Protein AF-A0A934D3Z7-F1 (afdb_monomer_lite)

Sequence (63 aa):
MRIRLRVVVLDVRSGRWRTFSPEPIDDARASSMLTRESSDRGQVERLMDAAIPAAIEASTREQ

Radius of gyration: 14.77 Å; chains: 1; bounding box: 39×20×34 Å

Secondary structure (DSSP, 8-state):
-B----EEEE-TTT--EEEE-PPP-B--S---TTTHHHHHHHHHHHHHHHHHHHHHHHHHTT-

Structure (mmCIF, N/CA/C/O backbone):
data_AF-A0A934D3Z7-F1
#
_entry.id   AF-A0A934D3Z7-F1
#
loop_
_atom_site.group_PDB
_atom_site.id
_atom_site.type_symbol
_atom_site.label_atom_id
_atom_site.label_alt_id
_atom_site.label_comp_id
_atom_site.label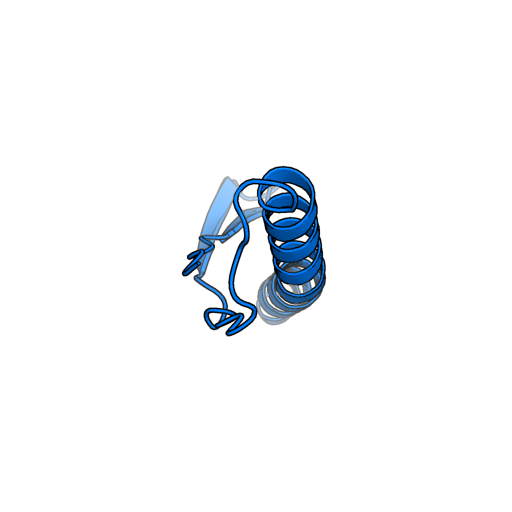_asym_id
_atom_site.label_entity_id
_atom_site.label_seq_id
_atom_site.pdbx_PDB_ins_code
_atom_site.Cartn_x
_atom_site.Cartn_y
_atom_site.Cartn_z
_atom_site.occupancy
_atom_site.B_iso_or_equiv
_atom_site.auth_seq_id
_atom_site.auth_comp_id
_atom_site.auth_asym_id
_atom_site.auth_atom_id
_atom_site.pdbx_PDB_model_num
ATOM 1 N N . MET A 1 1 ? 17.197 -0.836 -9.221 1.00 59.25 1 MET A N 1
ATOM 2 C CA . MET A 1 1 ? 17.349 -0.684 -7.749 1.00 59.25 1 MET A CA 1
ATOM 3 C C . MET A 1 1 ? 16.290 -1.559 -7.078 1.00 59.25 1 MET A C 1
ATOM 5 O O . MET A 1 1 ? 15.233 -1.696 -7.674 1.00 59.25 1 MET A O 1
ATOM 9 N N . ARG A 1 2 ? 16.538 -2.184 -5.911 1.00 68.25 2 ARG A N 1
ATOM 10 C CA . ARG A 1 2 ? 15.532 -3.034 -5.230 1.00 68.25 2 ARG A CA 1
ATOM 11 C C . ARG A 1 2 ? 14.975 -2.327 -3.995 1.00 68.25 2 ARG A C 1
ATOM 13 O O . ARG A 1 2 ? 15.601 -2.360 -2.938 1.00 68.25 2 ARG A O 1
ATOM 20 N N . ILE A 1 3 ? 13.812 -1.692 -4.133 1.00 69.94 3 ILE A N 1
ATOM 21 C CA . ILE A 1 3 ? 13.100 -1.057 -3.017 1.00 69.94 3 ILE A CA 1
ATOM 22 C C . ILE A 1 3 ? 12.196 -2.104 -2.361 1.00 69.94 3 ILE A C 1
ATOM 24 O O . ILE A 1 3 ? 11.465 -2.823 -3.038 1.00 69.94 3 ILE A O 1
ATOM 28 N N . ARG A 1 4 ? 12.259 -2.210 -1.031 1.00 74.94 4 ARG A N 1
ATOM 29 C CA . ARG A 1 4 ? 11.343 -3.040 -0.238 1.00 74.94 4 ARG A CA 1
ATOM 30 C C . ARG A 1 4 ? 10.452 -2.122 0.587 1.00 74.94 4 ARG A C 1
ATOM 32 O O . ARG A 1 4 ? 10.970 -1.316 1.355 1.00 74.94 4 ARG A O 1
ATOM 39 N N . LEU A 1 5 ? 9.137 -2.253 0.435 1.00 75.00 5 LEU A N 1
ATOM 40 C CA . LEU A 1 5 ? 8.157 -1.480 1.194 1.00 75.00 5 LEU A CA 1
ATOM 41 C C . LEU A 1 5 ? 7.631 -2.311 2.372 1.00 75.00 5 LEU A C 1
ATOM 43 O O . LEU A 1 5 ? 7.335 -3.495 2.217 1.00 75.00 5 LEU A O 1
ATOM 47 N N . ARG A 1 6 ? 7.489 -1.684 3.543 1.00 82.88 6 ARG A N 1
ATOM 48 C CA . ARG A 1 6 ? 6.746 -2.235 4.682 1.00 82.88 6 ARG A CA 1
ATOM 49 C C . ARG A 1 6 ? 5.622 -1.271 5.028 1.00 82.88 6 ARG A C 1
ATOM 51 O O . ARG A 1 6 ? 5.881 -0.101 5.289 1.00 82.88 6 ARG A O 1
ATOM 58 N N . VAL A 1 7 ? 4.393 -1.769 5.026 1.00 82.56 7 VAL A N 1
ATOM 59 C CA . VAL A 1 7 ? 3.182 -0.988 5.278 1.00 82.56 7 VAL A CA 1
ATOM 60 C C . VAL A 1 7 ? 2.666 -1.313 6.673 1.00 82.56 7 VAL A C 1
ATOM 62 O O . VAL A 1 7 ? 2.653 -2.476 7.085 1.00 82.56 7 VAL A O 1
ATOM 65 N N . VAL A 1 8 ? 2.240 -0.284 7.402 1.00 86.31 8 VAL A N 1
ATOM 66 C CA . VAL A 1 8 ? 1.564 -0.416 8.696 1.00 86.31 8 VAL A CA 1
ATOM 67 C C . VAL A 1 8 ? 0.150 0.124 8.528 1.00 86.31 8 VAL A C 1
ATOM 69 O O . VAL A 1 8 ? -0.029 1.253 8.081 1.00 86.31 8 VAL A O 1
ATOM 72 N N . VAL A 1 9 ? -0.850 -0.678 8.884 1.00 83.94 9 VAL A N 1
ATOM 73 C CA . VAL A 1 9 ? -2.250 -0.244 8.949 1.00 83.94 9 VAL A CA 1
ATOM 74 C C . VAL A 1 9 ? -2.592 -0.037 10.413 1.00 83.94 9 VAL A C 1
ATOM 76 O O . VAL A 1 9 ? -2.433 -0.970 11.201 1.00 83.94 9 VAL A O 1
ATOM 79 N N . LEU A 1 10 ? -3.030 1.172 10.764 1.00 86.38 10 LEU A N 1
ATOM 80 C CA . LEU A 1 10 ? -3.445 1.535 12.115 1.00 86.38 10 LEU A CA 1
ATOM 81 C C . LEU A 1 10 ? -4.939 1.849 12.121 1.00 86.38 10 LEU A C 1
ATOM 83 O O . LEU A 1 10 ? -5.389 2.771 11.442 1.00 86.38 10 LEU A O 1
ATOM 87 N N . ASP A 1 11 ? -5.690 1.102 12.917 1.00 85.50 11 ASP A N 1
ATOM 88 C CA . ASP A 1 11 ? -7.055 1.449 13.275 1.00 85.50 11 ASP A CA 1
ATOM 89 C C . ASP A 1 11 ? -7.013 2.397 14.482 1.00 85.50 11 ASP A C 1
ATOM 91 O O . ASP A 1 11 ? -6.658 2.011 15.598 1.00 85.50 11 ASP A O 1
ATOM 95 N N . VAL A 1 12 ? -7.357 3.664 14.249 1.00 87.81 12 VAL A N 1
ATOM 96 C CA . VA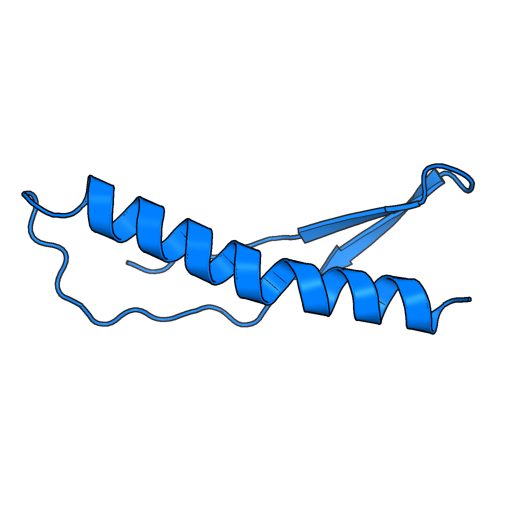L A 1 12 ? -7.272 4.727 15.266 1.00 87.81 12 VAL A CA 1
ATOM 97 C C . VAL A 1 12 ? -8.306 4.539 16.380 1.00 87.81 12 VAL A C 1
ATOM 99 O O . VAL A 1 12 ? -8.075 4.952 17.513 1.00 87.81 12 VAL A O 1
ATOM 102 N N . ARG A 1 13 ? -9.445 3.905 16.084 1.00 87.19 13 ARG A N 1
ATOM 103 C CA . ARG A 1 13 ? -10.549 3.744 17.036 1.00 87.19 13 ARG A CA 1
ATOM 104 C C . ARG A 1 13 ? -10.257 2.658 18.070 1.00 87.19 13 ARG A C 1
ATOM 106 O O . ARG A 1 13 ? -10.583 2.825 19.239 1.00 87.19 13 ARG A O 1
ATOM 113 N N . SER A 1 14 ? -9.690 1.542 17.629 1.00 87.25 14 SER A N 1
ATOM 114 C CA . SER A 1 14 ? -9.396 0.361 18.446 1.00 87.25 14 SER A CA 1
ATOM 115 C C . SER A 1 14 ? -7.948 0.310 18.935 1.00 87.25 14 SER A C 1
ATOM 117 O O . SER A 1 14 ? -7.635 -0.487 19.816 1.00 87.25 14 SER A O 1
ATOM 119 N N . GLY A 1 15 ? -7.054 1.115 18.351 1.00 88.12 15 GLY A N 1
ATOM 120 C CA . GLY A 1 15 ? -5.614 1.048 18.605 1.00 88.12 15 GLY A CA 1
ATOM 121 C C . GLY A 1 15 ? -4.947 -0.204 18.025 1.00 88.12 15 GLY A C 1
ATOM 122 O O . GLY A 1 15 ? -3.771 -0.459 18.292 1.00 88.12 15 GLY A O 1
ATOM 123 N N . ARG A 1 16 ? -5.676 -1.006 17.237 1.00 87.25 16 ARG A N 1
ATOM 124 C CA . ARG A 1 16 ? -5.132 -2.191 16.576 1.00 87.25 16 ARG A CA 1
ATOM 125 C C . ARG A 1 16 ? -4.238 -1.761 15.423 1.00 87.25 16 ARG A C 1
ATOM 127 O O . ARG A 1 16 ? -4.581 -0.877 14.642 1.00 87.25 16 ARG A O 1
ATOM 134 N N . TRP A 1 17 ? -3.104 -2.429 15.284 1.00 88.56 17 TRP A N 1
ATOM 135 C CA . TRP A 1 17 ? -2.226 -2.239 14.142 1.00 88.56 17 TRP A CA 1
ATOM 136 C C . TRP A 1 17 ? -1.767 -3.582 13.600 1.00 88.56 17 TRP A C 1
ATOM 138 O O . TRP A 1 17 ? -1.698 -4.580 14.318 1.00 88.56 17 TRP A O 1
ATOM 148 N N . ARG A 1 18 ? -1.435 -3.595 12.314 1.00 86.06 18 ARG A N 1
ATOM 149 C CA . ARG A 1 18 ? -0.776 -4.729 11.674 1.00 86.06 18 ARG A CA 1
ATOM 150 C C . ARG A 1 18 ? 0.188 -4.249 10.612 1.00 86.06 18 ARG A C 1
ATOM 152 O O . ARG A 1 18 ? 0.050 -3.150 10.076 1.00 86.06 18 ARG A O 1
ATOM 159 N N . THR A 1 19 ? 1.142 -5.106 10.281 1.00 87.44 19 THR A N 1
ATOM 160 C CA . THR A 1 19 ? 2.102 -4.832 9.216 1.00 87.44 19 THR A CA 1
ATOM 161 C C . THR A 1 19 ? 2.000 -5.864 8.124 1.00 87.44 19 THR A C 1
ATOM 163 O O . THR A 1 19 ? 1.907 -7.053 8.418 1.00 87.44 19 THR A O 1
ATOM 166 N N . PHE A 1 20 ? 2.115 -5.416 6.884 1.00 83.69 20 PHE A N 1
ATOM 167 C CA . PHE A 1 20 ? 2.315 -6.293 5.743 1.00 83.69 20 PHE A CA 1
ATOM 168 C C . PHE A 1 20 ? 3.375 -5.697 4.818 1.00 83.69 20 PHE A C 1
ATOM 170 O O . PHE A 1 20 ? 3.664 -4.500 4.858 1.00 83.69 20 PHE A O 1
ATOM 177 N N . SER A 1 21 ? 3.977 -6.550 4.003 1.00 79.88 21 SER A N 1
ATOM 178 C CA . SER A 1 21 ? 4.944 -6.144 2.990 1.00 79.88 21 SER A CA 1
ATOM 179 C C . SER A 1 21 ? 4.356 -6.525 1.635 1.00 79.88 21 SER A C 1
ATOM 181 O O . SER A 1 21 ? 4.150 -7.720 1.416 1.00 79.88 21 SER A O 1
ATOM 183 N N . PRO A 1 22 ? 4.025 -5.562 0.759 1.00 73.44 22 PRO A N 1
ATOM 184 C CA . PRO A 1 22 ? 3.563 -5.883 -0.584 1.00 73.44 22 PRO A CA 1
ATOM 185 C C . PRO A 1 22 ? 4.674 -6.545 -1.408 1.00 73.44 22 PRO A C 1
ATOM 187 O O . PRO A 1 22 ? 5.857 -6.474 -1.056 1.00 73.44 22 PRO A O 1
ATOM 190 N N . GLU A 1 23 ? 4.272 -7.192 -2.503 1.00 73.00 23 GLU A N 1
ATOM 191 C CA . GLU A 1 23 ? 5.187 -7.812 -3.461 1.00 73.00 23 GLU A CA 1
ATOM 192 C C . GLU A 1 23 ? 6.256 -6.789 -3.898 1.00 73.00 23 GLU A C 1
ATOM 194 O O . GLU A 1 23 ? 5.917 -5.655 -4.257 1.00 73.00 23 GLU A O 1
ATOM 199 N N . PRO A 1 24 ? 7.553 -7.136 -3.846 1.00 68.12 24 PRO A N 1
ATOM 200 C CA . PRO A 1 24 ? 8.600 -6.243 -4.316 1.00 68.12 24 PRO A CA 1
ATOM 201 C C . PRO A 1 24 ? 8.416 -5.920 -5.801 1.00 68.12 24 PRO A C 1
ATOM 203 O O . PRO A 1 24 ? 8.274 -6.823 -6.622 1.00 68.12 24 PRO A O 1
ATOM 206 N N . ILE A 1 25 ? 8.492 -4.639 -6.158 1.00 64.25 25 ILE A N 1
ATOM 207 C CA . ILE A 1 25 ? 8.569 -4.224 -7.560 1.00 64.25 25 ILE A CA 1
ATOM 208 C C . ILE A 1 25 ? 10.044 -4.246 -7.969 1.00 64.25 25 ILE A C 1
ATOM 210 O O . ILE A 1 25 ? 10.832 -3.408 -7.526 1.00 64.25 25 ILE A O 1
ATOM 214 N N . ASP A 1 26 ? 10.422 -5.211 -8.806 1.00 63.06 26 ASP A N 1
ATOM 215 C CA . ASP A 1 26 ? 11.739 -5.239 -9.440 1.00 63.06 26 ASP A CA 1
ATOM 216 C C . ASP A 1 26 ? 11.702 -4.367 -10.713 1.00 63.06 26 ASP A C 1
ATOM 218 O O . ASP A 1 26 ? 11.069 -4.712 -11.710 1.00 63.06 26 ASP A O 1
ATOM 222 N N . ASP A 1 27 ? 12.373 -3.208 -10.688 1.00 60.00 27 ASP A N 1
ATOM 223 C CA . ASP A 1 27 ? 12.556 -2.354 -11.871 1.00 60.00 27 ASP A CA 1
ATOM 224 C C . ASP A 1 27 ? 13.962 -2.588 -12.456 1.00 60.00 27 ASP A C 1
ATOM 226 O O . ASP A 1 27 ? 14.986 -2.260 -11.840 1.00 60.00 27 ASP A O 1
ATOM 230 N N . ALA A 1 28 ? 13.997 -3.206 -13.643 1.00 57.59 28 ALA A N 1
ATOM 231 C CA . ALA A 1 28 ? 15.212 -3.568 -14.376 1.00 57.59 28 ALA A CA 1
ATOM 232 C C . ALA A 1 28 ? 15.819 -2.405 -15.183 1.00 57.59 28 ALA A C 1
ATOM 234 O O . ALA A 1 28 ? 16.826 -2.594 -15.869 1.00 57.59 28 ALA A O 1
ATOM 235 N N . ARG A 1 29 ? 15.233 -1.198 -15.138 1.00 57.44 29 ARG A N 1
ATOM 236 C CA . ARG A 1 29 ? 15.806 -0.035 -15.823 1.00 57.44 29 ARG A CA 1
ATOM 237 C C . ARG A 1 29 ? 17.153 0.313 -15.196 1.00 57.44 29 ARG A C 1
ATOM 239 O O . ARG A 1 29 ? 17.258 0.545 -13.991 1.00 57.44 29 ARG A O 1
ATOM 246 N N . ALA A 1 30 ? 18.190 0.340 -16.030 1.00 49.53 30 ALA A N 1
ATOM 247 C CA . ALA A 1 30 ? 19.524 0.764 -15.640 1.00 49.53 30 ALA A CA 1
ATOM 248 C C . ALA A 1 30 ? 19.465 2.221 -15.159 1.00 49.53 30 ALA A C 1
ATOM 250 O O . ALA A 1 30 ? 19.317 3.144 -15.957 1.00 49.53 30 ALA A O 1
ATOM 251 N N . SER A 1 31 ? 19.542 2.425 -13.844 1.00 52.81 31 SER A N 1
ATOM 252 C CA . SER A 1 31 ? 19.623 3.753 -13.245 1.00 52.81 31 SER A CA 1
ATOM 253 C C . SER A 1 31 ? 20.945 4.392 -13.671 1.00 52.81 31 SER A C 1
ATOM 255 O O . SER A 1 31 ? 22.004 4.048 -13.149 1.00 52.81 31 SER A O 1
ATOM 257 N N . SER A 1 32 ? 20.912 5.308 -14.638 1.00 55.84 32 SER A N 1
ATOM 258 C CA . SER A 1 32 ? 22.049 6.195 -14.879 1.00 55.84 32 SER A CA 1
ATOM 259 C C . SER A 1 32 ? 22.104 7.222 -13.744 1.00 55.84 32 SER A C 1
ATOM 261 O O . SER A 1 32 ? 21.062 7.654 -13.253 1.00 55.84 32 SER A O 1
ATOM 263 N N . MET A 1 33 ? 23.299 7.638 -13.308 1.00 59.78 33 MET A N 1
ATOM 264 C CA . MET A 1 33 ? 23.458 8.659 -12.250 1.00 59.78 33 MET A CA 1
ATOM 265 C C . MET A 1 33 ? 22.626 9.930 -12.508 1.00 59.78 33 MET A C 1
ATOM 267 O O . MET A 1 33 ? 22.169 10.559 -11.562 1.00 59.78 33 MET A O 1
ATOM 271 N N . LEU A 1 34 ? 22.378 10.254 -13.781 1.00 57.41 34 LEU A N 1
ATOM 272 C CA . LEU A 1 34 ? 21.593 11.405 -14.238 1.00 57.41 34 LEU A CA 1
ATOM 273 C C . LEU A 1 34 ? 20.073 11.258 -14.046 1.00 57.41 34 LEU A C 1
ATOM 275 O O . LEU A 1 34 ? 19.368 12.258 -14.021 1.00 57.41 34 LEU A O 1
ATOM 279 N N . THR A 1 35 ? 19.555 10.033 -13.934 1.00 59.22 35 THR A N 1
ATOM 280 C CA . THR A 1 35 ? 18.106 9.752 -13.838 1.00 59.22 35 THR A CA 1
ATOM 281 C C . THR A 1 35 ? 17.717 9.091 -12.520 1.00 59.22 35 THR A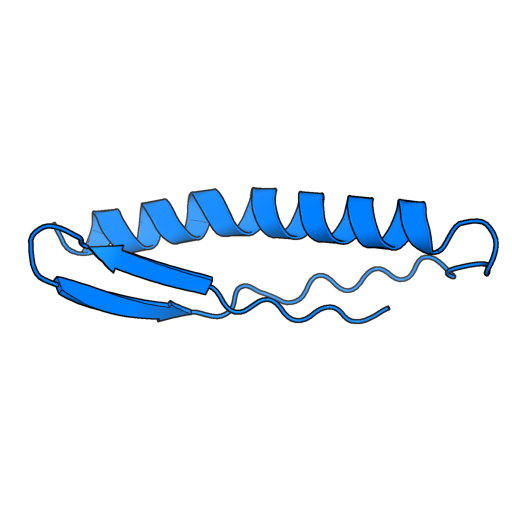 C 1
ATOM 283 O O . THR A 1 35 ? 16.567 8.709 -12.331 1.00 59.22 35 THR A O 1
ATOM 286 N N . ARG A 1 36 ? 18.670 8.948 -11.591 1.00 61.16 36 ARG A N 1
ATOM 287 C CA . ARG A 1 36 ? 18.476 8.206 -10.343 1.00 61.16 36 ARG A CA 1
ATOM 288 C C . ARG A 1 36 ? 17.391 8.822 -9.463 1.00 61.16 36 ARG A C 1
ATOM 290 O O . ARG A 1 36 ? 16.488 8.111 -9.055 1.00 61.16 36 ARG A O 1
ATOM 297 N N . GLU A 1 37 ? 17.425 10.134 -9.241 1.00 61.78 37 GLU A N 1
ATOM 298 C CA . GLU A 1 37 ? 16.439 10.814 -8.390 1.00 61.78 37 GLU A CA 1
ATOM 299 C C . GLU A 1 37 ? 15.006 10.692 -8.942 1.00 61.78 37 GLU A C 1
ATOM 301 O O . GLU A 1 37 ? 14.080 10.336 -8.211 1.00 61.78 37 GLU A O 1
ATOM 306 N N . SER A 1 38 ? 14.820 10.909 -10.249 1.00 62.91 38 SER A N 1
ATOM 307 C CA . SER A 1 38 ? 13.507 10.788 -10.895 1.00 62.91 38 SER A CA 1
ATOM 308 C C . SER A 1 38 ? 13.030 9.335 -10.990 1.00 62.91 38 SER A C 1
ATOM 310 O O . SER A 1 38 ? 11.847 9.058 -10.786 1.00 62.91 38 SER A O 1
ATOM 312 N N . SER A 1 39 ? 13.944 8.392 -11.238 1.00 66.19 39 SER A N 1
ATOM 313 C CA . SER A 1 39 ? 13.659 6.955 -11.241 1.00 66.19 39 SER A CA 1
ATOM 314 C C . SER A 1 39 ? 13.247 6.457 -9.857 1.00 66.19 39 SER A C 1
ATOM 316 O O . SER A 1 39 ? 12.299 5.681 -9.752 1.00 66.19 39 SER A O 1
ATOM 318 N N . ASP A 1 40 ? 13.929 6.901 -8.803 1.00 69.25 40 ASP A N 1
ATOM 319 C CA . ASP A 1 40 ? 13.671 6.471 -7.429 1.00 69.25 40 ASP A CA 1
ATOM 320 C C . ASP A 1 40 ? 12.324 7.020 -6.939 1.00 69.25 40 ASP A C 1
ATOM 322 O O . ASP A 1 40 ? 11.506 6.265 -6.409 1.00 69.25 40 ASP A O 1
ATOM 326 N N . ARG A 1 41 ? 12.026 8.300 -7.211 1.00 73.31 41 ARG A N 1
ATOM 327 C CA . ARG A 1 41 ? 10.717 8.894 -6.900 1.00 73.31 41 ARG A CA 1
ATOM 328 C C . ARG A 1 41 ? 9.575 8.185 -7.628 1.00 73.31 41 ARG A C 1
ATOM 330 O O . ARG A 1 41 ? 8.602 7.790 -6.992 1.00 73.31 41 ARG A O 1
ATOM 337 N N . GLY A 1 42 ? 9.716 7.959 -8.934 1.00 76.62 42 GLY A N 1
ATOM 338 C 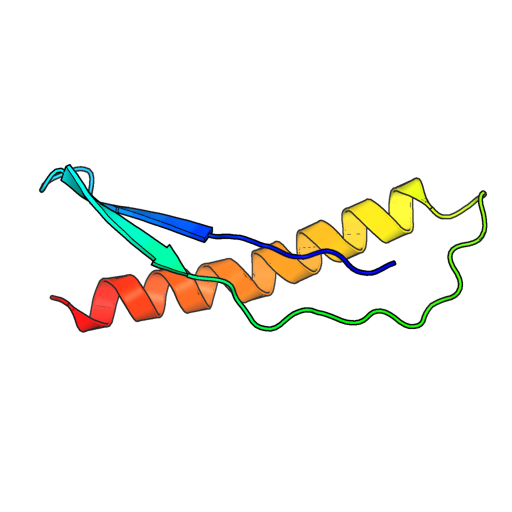CA . GLY A 1 42 ? 8.696 7.268 -9.725 1.00 76.62 42 GLY A CA 1
ATOM 339 C C . GLY A 1 42 ? 8.519 5.791 -9.347 1.00 76.62 42 GLY A C 1
ATOM 340 O O . GLY A 1 42 ? 7.472 5.209 -9.621 1.00 76.62 42 GLY A O 1
ATOM 341 N N . GLN A 1 43 ? 9.522 5.153 -8.736 1.00 72.12 43 GLN A N 1
ATOM 342 C CA . GLN A 1 43 ? 9.382 3.808 -8.166 1.00 72.12 43 GLN A CA 1
ATOM 343 C C . GLN A 1 43 ? 8.644 3.832 -6.824 1.00 72.12 43 GLN A C 1
ATOM 345 O O . GLN A 1 43 ? 7.809 2.963 -6.586 1.00 72.12 43 GLN A O 1
ATOM 350 N N . VAL A 1 44 ? 8.902 4.828 -5.971 1.00 78.00 44 VAL A N 1
ATOM 351 C CA . VAL A 1 44 ? 8.169 5.012 -4.708 1.00 78.00 44 VAL A CA 1
ATOM 352 C C . VAL A 1 44 ? 6.694 5.317 -4.963 1.00 78.00 44 VAL A C 1
ATOM 354 O O . VAL A 1 44 ? 5.843 4.704 -4.327 1.00 78.00 44 VAL A O 1
ATOM 357 N N . GLU A 1 45 ? 6.380 6.195 -5.918 1.00 81.56 45 GLU A N 1
ATOM 358 C CA . GLU A 1 45 ? 4.993 6.506 -6.297 1.00 81.56 45 GLU A CA 1
ATOM 359 C C . GLU A 1 45 ? 4.254 5.245 -6.778 1.00 81.56 45 GLU A C 1
ATOM 361 O O . GLU A 1 45 ? 3.199 4.912 -6.246 1.00 81.56 45 GLU A O 1
ATOM 366 N N . ARG A 1 46 ? 4.871 4.442 -7.659 1.00 79.06 46 ARG A N 1
ATOM 367 C CA . ARG A 1 46 ? 4.303 3.156 -8.109 1.00 79.06 46 ARG A CA 1
ATOM 368 C C 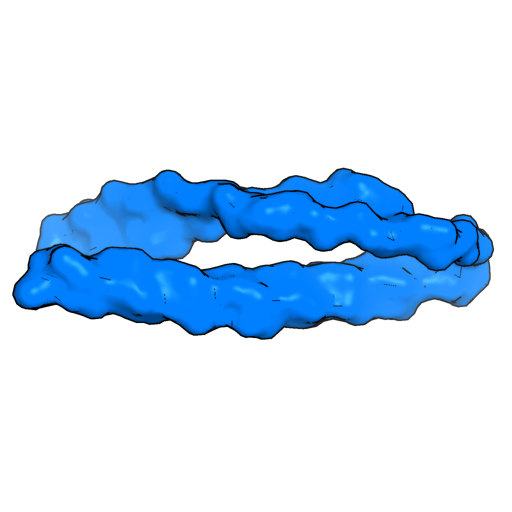. ARG A 1 46 ? 4.087 2.152 -6.971 1.00 79.06 46 ARG A C 1
ATOM 370 O O . ARG A 1 46 ? 3.098 1.423 -6.970 1.00 79.06 46 ARG A O 1
ATOM 377 N N . LEU A 1 47 ? 5.007 2.096 -6.008 1.00 76.94 47 LEU A N 1
ATOM 378 C CA . LEU A 1 47 ? 4.867 1.247 -4.822 1.00 76.94 47 LEU A CA 1
ATOM 379 C C . LEU A 1 47 ? 3.719 1.715 -3.921 1.00 76.94 47 LEU A C 1
ATOM 381 O O . LEU A 1 47 ? 2.990 0.881 -3.390 1.00 76.94 47 LEU A O 1
ATOM 385 N N . MET A 1 48 ? 3.548 3.028 -3.761 1.00 79.88 48 MET A N 1
ATOM 386 C CA . MET A 1 48 ? 2.445 3.614 -2.998 1.00 79.88 48 MET A CA 1
ATOM 387 C C . MET A 1 48 ? 1.093 3.329 -3.657 1.00 79.88 48 MET A C 1
ATOM 389 O O . MET A 1 48 ? 0.180 2.868 -2.971 1.00 79.88 48 MET A O 1
ATOM 393 N N . ASP A 1 49 ? 0.991 3.506 -4.975 1.00 83.88 49 ASP A N 1
ATOM 394 C CA . ASP A 1 49 ? -0.228 3.224 -5.743 1.00 83.88 49 ASP A CA 1
ATOM 395 C C . ASP A 1 49 ? -0.659 1.755 -5.630 1.00 83.88 49 ASP A C 1
ATOM 397 O O . ASP A 1 49 ? -1.850 1.465 -5.550 1.00 83.88 49 ASP A O 1
ATOM 401 N N . ALA A 1 50 ? 0.293 0.818 -5.564 1.00 78.69 50 ALA A N 1
ATOM 402 C CA . ALA A 1 50 ? 0.002 -0.600 -5.345 1.00 78.69 50 ALA A CA 1
ATOM 403 C C . ALA A 1 50 ? -0.343 -0.924 -3.877 1.00 78.69 50 ALA A C 1
ATOM 405 O O . ALA A 1 50 ? -1.186 -1.778 -3.595 1.00 78.69 50 ALA A O 1
ATOM 406 N N . ALA A 1 51 ? 0.309 -0.255 -2.925 1.00 78.25 51 ALA A N 1
ATOM 407 C CA . ALA A 1 51 ? 0.163 -0.534 -1.501 1.00 78.25 51 ALA A CA 1
ATOM 408 C C . ALA A 1 51 ? -1.156 -0.021 -0.910 1.00 78.25 51 ALA A C 1
ATOM 410 O O . ALA A 1 51 ? -1.703 -0.661 -0.011 1.00 78.25 51 ALA A O 1
ATOM 411 N N . ILE A 1 52 ? -1.668 1.116 -1.393 1.00 81.00 52 ILE A N 1
ATOM 412 C CA . ILE A 1 52 ? -2.887 1.743 -0.863 1.00 81.00 52 ILE A CA 1
ATOM 413 C C . ILE A 1 52 ? -4.121 0.835 -1.037 1.00 81.00 52 ILE A C 1
ATOM 415 O O . ILE A 1 52 ? -4.773 0.551 -0.029 1.00 81.00 52 ILE A O 1
ATOM 419 N N . PRO A 1 53 ? -4.439 0.304 -2.236 1.00 80.81 53 PRO A N 1
ATOM 420 C CA . PRO A 1 53 ? -5.565 -0.614 -2.410 1.00 80.81 53 PRO A CA 1
ATOM 421 C C . PRO A 1 53 ? -5.431 -1.882 -1.560 1.00 80.81 53 PRO A C 1
ATOM 423 O O . PRO A 1 53 ? -6.396 -2.296 -0.922 1.00 80.81 53 PRO A O 1
ATOM 426 N N . ALA A 1 54 ? -4.225 -2.457 -1.476 1.00 77.81 54 ALA A N 1
ATOM 427 C CA . ALA A 1 54 ? -3.960 -3.637 -0.652 1.00 77.81 54 ALA A CA 1
ATOM 428 C C . ALA A 1 54 ? -4.172 -3.362 0.849 1.00 77.81 54 ALA A C 1
ATOM 430 O O . ALA A 1 54 ? -4.704 -4.205 1.573 1.00 77.81 54 ALA A O 1
ATOM 431 N N . ALA A 1 55 ? -3.797 -2.169 1.324 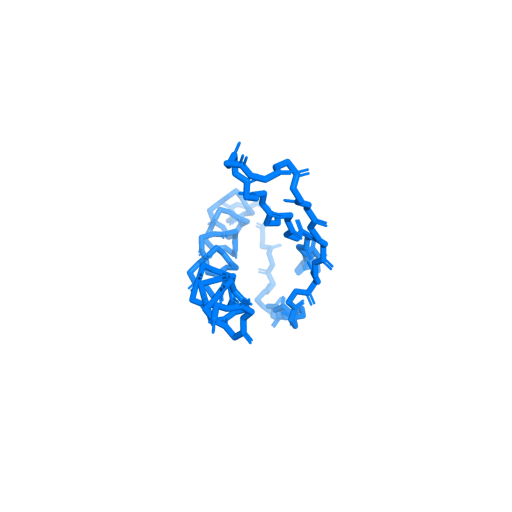1.00 74.69 55 ALA A N 1
ATOM 432 C CA . ALA A 1 55 ? -4.031 -1.750 2.704 1.00 74.69 55 ALA A CA 1
ATOM 433 C C . ALA A 1 55 ? -5.529 -1.602 3.017 1.00 74.69 55 ALA A C 1
ATOM 435 O O . ALA A 1 55 ? -5.961 -2.015 4.096 1.00 74.69 55 ALA A O 1
ATOM 436 N N . ILE A 1 56 ? -6.305 -1.053 2.073 1.00 80.50 56 ILE A N 1
ATOM 437 C CA . ILE A 1 56 ? -7.765 -0.892 2.172 1.00 80.50 56 ILE A CA 1
ATOM 438 C C . ILE A 1 56 ? -8.474 -2.251 2.169 1.00 80.50 56 ILE A C 1
ATOM 440 O O . ILE A 1 56 ? -9.358 -2.504 2.988 1.00 80.50 56 ILE A O 1
ATOM 444 N N . GLU A 1 57 ? -8.094 -3.155 1.267 1.00 78.25 57 GLU A N 1
ATOM 445 C CA . GLU A 1 57 ? -8.691 -4.491 1.214 1.00 78.25 57 GLU A CA 1
ATOM 446 C C . GLU A 1 57 ? -8.419 -5.254 2.508 1.00 78.25 57 GLU A C 1
ATOM 448 O O . GLU A 1 57 ? -9.327 -5.832 3.112 1.00 78.25 57 GLU A O 1
ATOM 453 N N . ALA A 1 58 ? -7.173 -5.198 2.979 1.00 70.19 58 ALA A N 1
ATOM 454 C CA . ALA A 1 58 ? -6.822 -5.812 4.235 1.00 70.19 58 ALA A CA 1
ATOM 455 C C . ALA A 1 58 ? -7.689 -5.230 5.366 1.00 70.19 58 ALA A C 1
ATOM 457 O O . ALA A 1 58 ? -8.071 -5.968 6.273 1.00 70.19 58 ALA A O 1
ATOM 458 N N . SER A 1 59 ? -7.947 -3.910 5.423 1.00 66.62 59 SER A N 1
ATOM 459 C CA . SER A 1 59 ? -8.698 -3.298 6.542 1.00 66.62 59 SER A CA 1
ATOM 460 C C . SER A 1 59 ? -10.190 -3.605 6.485 1.00 66.62 59 SER A C 1
ATOM 462 O O . SER A 1 59 ? -10.836 -3.648 7.525 1.00 66.62 59 SER A O 1
ATOM 464 N N . THR A 1 60 ? -10.715 -3.888 5.295 1.00 67.50 60 THR A N 1
ATOM 465 C CA . THR A 1 60 ? -12.131 -4.213 5.082 1.00 67.50 60 THR A CA 1
ATOM 466 C C . THR A 1 60 ? -12.457 -5.667 5.433 1.00 67.50 60 THR A C 1
ATOM 468 O O . THR A 1 60 ? -13.532 -5.933 5.952 1.00 67.50 60 THR A O 1
ATOM 471 N N . ARG A 1 61 ? -11.526 -6.611 5.219 1.00 57.47 61 ARG A N 1
ATOM 472 C CA . ARG A 1 61 ? -11.717 -8.048 5.516 1.00 57.47 61 ARG A CA 1
ATOM 473 C C . ARG A 1 61 ? -11.885 -8.395 7.007 1.00 57.47 61 ARG A C 1
ATOM 475 O O . ARG A 1 61 ? -12.142 -9.554 7.318 1.00 57.47 61 ARG A O 1
ATOM 482 N N . GLU A 1 62 ? -11.712 -7.428 7.907 1.00 50.28 62 GLU A N 1
ATOM 483 C CA . GLU A 1 62 ? -11.829 -7.603 9.364 1.00 50.28 62 GLU A CA 1
ATOM 484 C C . GLU A 1 62 ? -13.033 -6.866 9.987 1.00 50.28 62 GLU A C 1
ATOM 486 O O . GLU A 1 62 ? -13.160 -6.878 11.213 1.00 50.28 62 GLU A O 1
ATOM 491 N N . GLN A 1 63 ? -13.899 -6.235 9.176 1.00 46.94 63 GLN A N 1
ATOM 492 C CA . GLN A 1 63 ? -15.174 -5.662 9.637 1.00 46.94 63 GLN A CA 1
ATOM 493 C C . GLN A 1 63 ? -16.331 -6.657 9.548 1.00 46.94 63 GLN A C 1
ATOM 495 O O . GLN A 1 63 ? -16.390 -7.410 8.550 1.00 46.94 63 GLN A O 1
#

pLDDT: mean 72.72, std 11.38, range [46.94, 88.56]

Foldseek 3Di:
DWDWDKDKAADPVVRDIDIDTDDTDDDPPDDDPVCNVVVVVVNVVVRCVVVVVVSVVVVVVVD